Protein AF-A0A534MYU0-F1 (afdb_monomer_lite)

Structure (mmCIF, N/CA/C/O backbone):
data_AF-A0A534MYU0-F1
#
_entry.id   AF-A0A534MYU0-F1
#
loop_
_atom_site.group_PDB
_atom_site.id
_atom_site.type_symbol
_atom_site.label_atom_id
_atom_site.label_alt_id
_atom_site.label_comp_id
_atom_site.label_asym_id
_atom_site.label_entity_id
_atom_site.label_seq_id
_atom_site.pdbx_PDB_ins_code
_atom_site.Cartn_x
_atom_site.Cartn_y
_atom_site.Cartn_z
_atom_site.occupancy
_atom_site.B_iso_or_equiv
_atom_site.auth_seq_id
_atom_site.auth_comp_id
_atom_site.auth_asym_id
_atom_site.auth_atom_id
_atom_site.pdbx_PDB_model_num
ATOM 1 N N . MET A 1 1 ? -25.504 23.969 -13.897 1.00 30.47 1 MET A N 1
ATOM 2 C CA . MET A 1 1 ? -25.828 22.533 -13.745 1.00 30.47 1 MET A CA 1
ATOM 3 C C . MET A 1 1 ? -24.858 21.940 -12.740 1.00 30.47 1 MET A C 1
ATOM 5 O O . MET A 1 1 ? -23.687 21.774 -13.051 1.00 30.47 1 MET A O 1
ATOM 9 N N . SER A 1 2 ? -25.315 21.741 -11.505 1.00 32.91 2 SER A N 1
ATOM 10 C CA . SER A 1 2 ? -24.496 21.241 -10.401 1.00 32.91 2 SER A CA 1
ATOM 11 C C . SER A 1 2 ? -24.275 19.743 -10.579 1.00 32.91 2 SER A C 1
ATOM 13 O O . SER A 1 2 ? -25.170 18.947 -10.305 1.00 32.91 2 SER A O 1
ATOM 15 N N . ALA A 1 3 ? -23.098 19.354 -11.069 1.00 34.50 3 ALA A N 1
ATOM 16 C CA . ALA A 1 3 ? -22.662 17.967 -11.041 1.00 34.50 3 ALA A CA 1
ATOM 17 C C . ALA A 1 3 ? -22.403 17.590 -9.578 1.00 34.50 3 ALA A C 1
ATOM 19 O O . ALA A 1 3 ? -21.311 17.793 -9.048 1.00 34.50 3 ALA A O 1
ATOM 20 N N . GLY A 1 4 ? -23.441 17.096 -8.902 1.00 31.72 4 GLY A N 1
ATOM 21 C CA . GLY A 1 4 ? -23.288 16.391 -7.643 1.00 31.72 4 GLY A CA 1
ATOM 22 C C . GLY A 1 4 ? -22.338 15.230 -7.892 1.00 31.72 4 GLY A C 1
ATOM 23 O O . GLY A 1 4 ? -22.717 14.246 -8.522 1.00 31.72 4 GLY A O 1
ATOM 24 N N . GLN A 1 5 ? -21.085 15.382 -7.457 1.00 34.16 5 GLN A N 1
ATOM 25 C CA . GLN A 1 5 ? -20.130 14.291 -7.350 1.00 34.16 5 GLN A CA 1
ATOM 26 C C . GLN A 1 5 ? -20.827 13.199 -6.547 1.00 34.16 5 GLN A C 1
ATOM 28 O O . GLN A 1 5 ? -21.003 13.342 -5.336 1.00 34.16 5 GLN A O 1
ATOM 33 N N . GLY A 1 6 ? -21.297 12.159 -7.239 1.00 31.31 6 GLY A N 1
ATOM 34 C CA . GLY A 1 6 ? -21.902 10.996 -6.617 1.00 31.31 6 GLY A CA 1
ATOM 35 C C . GLY A 1 6 ? -20.917 10.496 -5.580 1.00 31.31 6 GLY A C 1
ATOM 36 O O . GLY A 1 6 ? -19.833 10.035 -5.937 1.00 31.31 6 GLY A O 1
ATOM 37 N N . ALA A 1 7 ? -21.246 10.705 -4.307 1.00 41.25 7 ALA A N 1
ATOM 38 C CA . ALA A 1 7 ? -20.388 10.346 -3.199 1.00 41.25 7 ALA A CA 1
ATOM 39 C C . ALA A 1 7 ? -20.129 8.846 -3.318 1.00 41.25 7 ALA A C 1
ATOM 41 O O . ALA A 1 7 ? -21.020 8.034 -3.062 1.00 41.25 7 ALA A O 1
ATOM 42 N N . ALA A 1 8 ? -18.934 8.487 -3.795 1.00 50.53 8 ALA A N 1
ATOM 43 C CA . ALA A 1 8 ? -18.514 7.104 -3.886 1.00 50.53 8 ALA A CA 1
ATOM 44 C C . ALA A 1 8 ? -18.743 6.495 -2.505 1.00 50.53 8 ALA A C 1
ATOM 46 O O . ALA A 1 8 ? -18.251 7.031 -1.506 1.00 50.53 8 ALA A O 1
ATOM 47 N N . ARG A 1 9 ? -19.556 5.434 -2.443 1.00 53.75 9 ARG A N 1
ATOM 48 C CA . ARG A 1 9 ? -19.830 4.734 -1.187 1.00 53.75 9 ARG A CA 1
ATOM 49 C C . ARG A 1 9 ? -18.489 4.484 -0.490 1.00 53.75 9 ARG A C 1
ATOM 51 O O . ARG A 1 9 ? -17.574 3.995 -1.158 1.00 53.75 9 ARG A O 1
ATOM 58 N N . PRO A 1 10 ? -18.342 4.835 0.799 1.00 61.56 10 PRO A N 1
ATOM 59 C CA . PRO A 1 10 ? -17.098 4.609 1.513 1.00 61.56 10 PRO A CA 1
ATOM 60 C C . PRO A 1 10 ? -16.801 3.111 1.481 1.00 61.56 10 PRO A C 1
ATOM 62 O O . PRO A 1 10 ? -17.509 2.288 2.054 1.00 61.56 10 PRO A O 1
ATOM 65 N N . GLY A 1 11 ? -15.790 2.764 0.696 1.00 80.19 11 GLY A N 1
ATOM 66 C CA . GLY A 1 11 ? -15.427 1.400 0.374 1.00 80.19 11 GLY A CA 1
ATOM 67 C C . GLY A 1 11 ? -13.925 1.240 0.489 1.00 80.19 11 GLY A C 1
ATOM 68 O O . GLY A 1 11 ? -13.152 2.187 0.329 1.00 80.19 11 GLY A O 1
ATOM 69 N N . TRP A 1 12 ? -13.499 0.022 0.791 1.00 84.94 12 TRP A N 1
ATOM 70 C CA . TRP A 1 12 ? -12.085 -0.296 0.854 1.00 84.94 12 TRP A CA 1
ATOM 71 C C . TRP A 1 12 ? -11.448 -0.172 -0.528 1.00 84.94 12 TRP A C 1
ATOM 73 O O . TRP A 1 12 ? -11.758 -0.938 -1.438 1.00 84.94 12 TRP A O 1
ATOM 83 N N . THR A 1 13 ? -10.500 0.750 -0.655 1.00 86.69 13 THR A N 1
ATOM 84 C CA . THR A 1 13 ? -9.701 0.933 -1.868 1.00 86.69 13 THR A CA 1
ATOM 85 C C . THR A 1 13 ? -8.328 0.305 -1.688 1.00 86.69 13 THR A C 1
ATOM 87 O O . THR A 1 13 ? -7.715 0.420 -0.623 1.00 86.69 13 THR A O 1
ATOM 90 N N . ARG A 1 14 ? -7.829 -0.371 -2.726 1.00 85.25 14 ARG A N 1
ATOM 91 C CA . ARG A 1 14 ? -6.433 -0.812 -2.756 1.00 85.25 14 ARG A CA 1
ATOM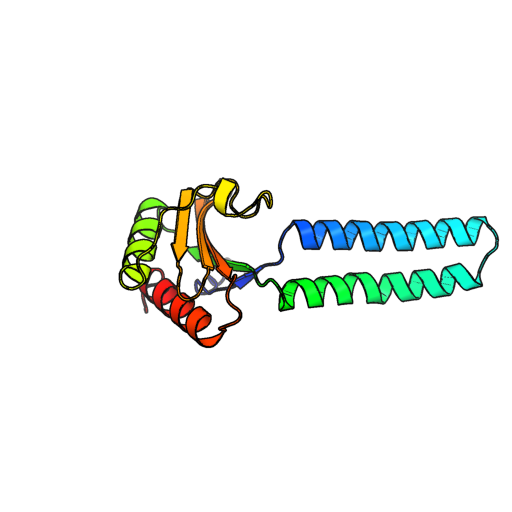 92 C C . ARG A 1 14 ? -5.564 0.377 -3.156 1.00 85.25 14 ARG A C 1
ATOM 94 O O . ARG A 1 14 ? -5.852 1.049 -4.142 1.00 85.25 14 ARG A O 1
ATOM 101 N N . ARG A 1 15 ? -4.504 0.632 -2.398 1.00 81.94 15 ARG A N 1
ATOM 102 C CA . ARG A 1 15 ? -3.533 1.699 -2.647 1.00 81.94 15 ARG A CA 1
ATOM 103 C C . ARG A 1 15 ? -2.163 1.099 -2.939 1.00 81.94 15 ARG A C 1
ATOM 105 O O . ARG A 1 15 ? -1.811 0.036 -2.425 1.00 81.94 15 ARG A O 1
ATOM 112 N N . ALA A 1 16 ? -1.397 1.790 -3.774 1.00 78.62 16 ALA A N 1
ATOM 113 C CA . ALA A 1 16 ? 0.025 1.529 -3.930 1.00 78.62 16 ALA A CA 1
ATOM 114 C C . ALA A 1 16 ? 0.791 2.265 -2.825 1.00 78.62 16 ALA A C 1
ATOM 116 O O . ALA A 1 16 ? 0.450 3.394 -2.467 1.00 78.62 16 ALA A O 1
ATOM 117 N N . ALA A 1 17 ? 1.831 1.633 -2.284 1.00 76.69 17 ALA A N 1
ATOM 118 C CA . ALA A 1 17 ? 2.762 2.324 -1.404 1.00 76.69 17 ALA A CA 1
ATOM 119 C C . ALA A 1 17 ? 3.494 3.419 -2.197 1.00 76.69 17 ALA A C 1
ATOM 121 O O . ALA A 1 17 ? 3.923 3.180 -3.326 1.00 76.69 17 ALA A O 1
ATOM 122 N N . GLY A 1 18 ? 3.688 4.599 -1.600 1.00 76.81 18 GLY A N 1
ATOM 123 C CA . GLY A 1 18 ? 4.418 5.694 -2.254 1.00 76.81 18 GLY A CA 1
ATOM 124 C C . GLY A 1 18 ? 5.832 5.287 -2.688 1.00 76.81 18 GLY A C 1
ATOM 125 O O . GLY A 1 18 ? 6.283 5.667 -3.762 1.00 76.81 18 GLY A O 1
ATOM 126 N N . SER A 1 19 ? 6.495 4.419 -1.919 1.00 78.56 19 SER A N 1
ATOM 127 C CA . SER A 1 19 ? 7.796 3.847 -2.284 1.00 78.56 19 SER A CA 1
ATOM 128 C C . SER A 1 19 ? 7.757 3.013 -3.569 1.00 78.56 19 SER A C 1
ATOM 130 O O . SER A 1 19 ? 8.704 3.060 -4.347 1.00 78.56 19 SER A O 1
ATOM 132 N N . SER A 1 20 ? 6.668 2.284 -3.831 1.00 82.31 20 SER A N 1
ATOM 133 C CA . SER A 1 20 ? 6.495 1.529 -5.079 1.00 82.31 20 SER A CA 1
ATOM 134 C C . SER A 1 20 ? 6.348 2.455 -6.284 1.00 82.31 20 SER A C 1
ATOM 136 O O . SER A 1 20 ? 6.894 2.164 -7.343 1.00 82.31 20 SER A O 1
ATOM 138 N N . VAL A 1 21 ? 5.651 3.581 -6.111 1.00 85.31 21 VAL A N 1
ATOM 139 C CA . VAL A 1 21 ? 5.494 4.603 -7.155 1.00 85.31 21 VAL A CA 1
ATOM 140 C C . VAL A 1 21 ? 6.824 5.309 -7.431 1.00 85.31 21 VAL A C 1
ATOM 142 O O . VAL A 1 21 ? 7.209 5.459 -8.585 1.00 85.31 21 VAL A O 1
ATOM 145 N N . LEU A 1 22 ? 7.567 5.684 -6.386 1.00 88.00 22 LEU A N 1
ATOM 146 C CA . LEU A 1 22 ? 8.902 6.272 -6.537 1.00 88.00 22 LEU A CA 1
ATOM 147 C C . LEU A 1 22 ? 9.851 5.327 -7.279 1.00 88.00 22 LEU A C 1
ATOM 149 O O . LEU A 1 22 ? 10.533 5.745 -8.208 1.00 88.00 22 LEU A O 1
ATOM 153 N N . LEU A 1 23 ? 9.856 4.044 -6.917 1.00 88.69 23 LEU A N 1
ATOM 154 C CA . LEU A 1 23 ? 10.684 3.048 -7.588 1.00 88.69 23 LEU A CA 1
ATOM 155 C C . LEU A 1 23 ? 10.286 2.860 -9.058 1.00 88.69 23 LEU A C 1
ATOM 157 O O . LEU A 1 23 ? 11.164 2.738 -9.904 1.00 88.69 23 LEU A O 1
ATOM 161 N N . PHE A 1 24 ? 8.988 2.894 -9.378 1.00 90.25 24 PHE A N 1
ATOM 162 C CA . PHE A 1 24 ? 8.516 2.893 -10.764 1.00 90.25 24 PHE A CA 1
ATOM 163 C C . PHE A 1 24 ? 9.114 4.059 -11.564 1.00 90.25 24 PHE A C 1
ATOM 165 O O . PHE A 1 24 ? 9.632 3.841 -12.659 1.00 90.25 24 PHE A O 1
ATOM 172 N N . PHE A 1 25 ? 9.101 5.276 -11.010 1.00 92.50 25 PHE A N 1
ATOM 173 C CA . PHE A 1 25 ? 9.689 6.441 -11.673 1.00 92.50 25 PHE A CA 1
ATOM 174 C C . PHE A 1 25 ? 11.203 6.325 -11.827 1.00 92.50 25 PHE A C 1
ATOM 176 O O . PHE A 1 25 ? 11.721 6.630 -12.896 1.00 92.50 25 PHE A O 1
ATOM 183 N N . VAL A 1 26 ? 11.907 5.844 -10.801 1.00 94.06 26 VAL A N 1
ATOM 184 C CA . VAL A 1 26 ? 13.362 5.643 -10.858 1.00 94.06 26 VAL A CA 1
ATOM 185 C C . VAL A 1 26 ? 13.734 4.614 -11.926 1.00 94.06 26 VAL A C 1
ATOM 187 O O . VAL A 1 26 ? 14.630 4.867 -12.724 1.00 94.06 26 VAL A O 1
ATOM 190 N N . LEU A 1 27 ? 13.026 3.483 -11.989 1.00 93.88 27 LEU A N 1
ATOM 191 C CA . LEU A 1 27 ? 13.265 2.449 -12.999 1.00 93.88 27 LEU A CA 1
ATOM 192 C C . LEU A 1 27 ? 12.957 2.952 -14.411 1.00 93.88 27 LEU A C 1
ATOM 194 O O . LEU A 1 27 ? 13.760 2.756 -15.319 1.00 93.88 27 LEU A O 1
ATOM 198 N N . SER A 1 28 ? 11.820 3.627 -14.587 1.00 91.75 28 SER A N 1
ATOM 199 C CA . SER A 1 28 ? 11.413 4.170 -15.888 1.00 91.75 28 SER A CA 1
ATOM 200 C C . SER A 1 28 ? 12.394 5.240 -16.368 1.00 91.75 28 SER A C 1
ATOM 202 O O . SER A 1 28 ? 12.871 5.180 -17.497 1.00 91.75 28 SER A O 1
ATOM 204 N N . GLY A 1 29 ? 12.747 6.184 -15.491 1.00 93.94 29 GLY A N 1
ATOM 205 C CA . GLY A 1 29 ? 13.706 7.244 -15.786 1.00 93.94 29 GLY A CA 1
ATOM 206 C C . GLY A 1 29 ? 15.108 6.706 -16.062 1.00 93.94 29 GLY A C 1
ATOM 207 O O . GLY A 1 29 ? 15.746 7.152 -17.008 1.00 93.94 29 GLY A O 1
ATOM 208 N N . GLY A 1 30 ? 15.568 5.712 -15.297 1.00 95.81 30 GLY A N 1
ATOM 209 C CA . GLY A 1 30 ? 16.871 5.078 -15.501 1.00 95.81 30 GLY A CA 1
ATOM 210 C C . GLY A 1 30 ? 16.973 4.326 -16.830 1.00 95.81 30 GLY A C 1
ATOM 211 O O . GLY A 1 30 ? 17.954 4.497 -17.547 1.00 95.81 30 GLY A O 1
ATOM 212 N N . LEU A 1 31 ? 15.952 3.541 -17.197 1.00 95.19 31 LEU A N 1
ATOM 213 C CA . LEU A 1 31 ? 15.924 2.817 -18.476 1.00 95.19 31 LEU A CA 1
ATOM 214 C C . LEU A 1 31 ? 15.813 3.769 -19.673 1.00 95.19 31 LEU A C 1
ATOM 216 O O . LEU A 1 31 ? 16.466 3.564 -20.699 1.00 95.19 31 LEU A O 1
ATOM 220 N N . TRP A 1 32 ? 15.030 4.838 -19.532 1.00 94.62 32 TRP A N 1
ATOM 221 C CA . TRP A 1 32 ? 14.927 5.868 -20.559 1.00 94.62 32 TRP A CA 1
ATOM 222 C C . TRP A 1 32 ? 16.246 6.630 -20.733 1.00 94.62 32 TRP A C 1
ATOM 224 O O . TRP A 1 32 ? 16.732 6.763 -21.853 1.00 94.62 32 TRP A O 1
ATOM 234 N N . LEU A 1 33 ? 16.880 7.046 -19.631 1.00 95.12 33 LEU A N 1
ATOM 235 C CA . LEU A 1 33 ? 18.199 7.680 -19.658 1.00 95.12 33 LEU A CA 1
ATOM 236 C C . LEU A 1 33 ? 19.254 6.757 -20.280 1.00 95.12 33 LEU A C 1
ATOM 238 O O . LEU A 1 33 ? 20.035 7.204 -21.115 1.00 95.12 33 LEU A O 1
ATOM 242 N N . GLY A 1 34 ? 19.239 5.469 -19.928 1.00 93.75 34 GLY A N 1
ATOM 243 C CA . GLY A 1 34 ? 20.098 4.463 -20.549 1.00 93.75 34 GLY A CA 1
ATOM 244 C C . GLY A 1 34 ? 19.900 4.392 -22.062 1.00 93.75 34 GLY A C 1
ATOM 245 O O . GLY A 1 34 ? 20.879 4.367 -22.796 1.00 93.75 34 GLY A O 1
ATOM 246 N N . SER A 1 35 ? 18.652 4.450 -22.536 1.00 92.00 35 SER A N 1
ATOM 247 C CA . SER A 1 35 ? 18.341 4.445 -23.973 1.00 92.00 35 SER A CA 1
ATOM 248 C C . SER A 1 35 ? 18.942 5.661 -24.689 1.00 92.00 35 SER A C 1
ATOM 250 O O . SER A 1 35 ? 19.527 5.522 -25.760 1.00 92.00 35 SER A O 1
ATOM 252 N N . VAL A 1 36 ? 18.846 6.852 -24.087 1.00 93.44 36 VAL A N 1
ATOM 253 C CA . VAL A 1 36 ? 19.441 8.085 -24.634 1.00 93.44 36 VAL A CA 1
ATOM 254 C C . VAL A 1 36 ? 20.969 7.999 -24.669 1.00 93.44 36 VAL A C 1
ATOM 256 O O . VAL A 1 36 ? 21.581 8.387 -25.662 1.00 93.44 36 VAL A O 1
ATOM 259 N N . LEU A 1 37 ? 21.592 7.464 -23.617 1.00 95.00 37 LEU A N 1
ATOM 260 C CA . LEU A 1 37 ? 23.045 7.287 -23.561 1.00 95.00 37 LEU A CA 1
ATOM 261 C C . LEU A 1 37 ? 23.534 6.260 -24.589 1.00 95.00 37 LEU A C 1
ATOM 263 O O . LEU A 1 37 ? 24.508 6.524 -25.286 1.00 95.00 37 LEU A O 1
ATOM 267 N N . SER A 1 38 ? 22.844 5.126 -24.742 1.00 92.50 38 SER A N 1
ATOM 268 C CA . SER A 1 38 ? 23.170 4.123 -25.764 1.00 92.50 38 SER A CA 1
ATOM 269 C C . SER A 1 38 ? 23.076 4.692 -27.177 1.00 92.50 38 SER A C 1
ATOM 271 O O . SER A 1 38 ? 23.922 4.391 -28.012 1.00 92.50 38 SER A O 1
ATOM 273 N N . TRP A 1 39 ? 22.099 5.565 -27.436 1.00 92.19 39 TRP A N 1
ATOM 274 C CA . TRP A 1 39 ? 22.011 6.280 -28.707 1.00 92.19 39 TRP A CA 1
ATOM 275 C C . TRP A 1 39 ? 23.219 7.198 -28.939 1.00 92.19 39 TRP A C 1
ATOM 277 O O . TRP A 1 39 ? 23.791 7.201 -30.023 1.00 92.19 39 TRP A O 1
ATOM 287 N N . GLN A 1 40 ? 23.646 7.953 -27.922 1.00 94.56 40 GLN A N 1
ATOM 288 C CA . GLN A 1 40 ? 24.824 8.829 -28.022 1.00 94.56 40 GLN A CA 1
ATOM 289 C C . GLN A 1 40 ? 26.141 8.066 -28.218 1.00 94.56 40 GLN A C 1
ATOM 291 O O . GLN A 1 40 ? 27.085 8.620 -28.774 1.00 94.56 40 GLN A O 1
ATOM 296 N N . LEU A 1 41 ? 26.203 6.815 -27.761 1.00 94.69 41 LEU A N 1
ATOM 297 C CA . LEU A 1 41 ? 27.351 5.920 -27.914 1.00 94.69 41 LEU A CA 1
ATOM 298 C C . LEU A 1 41 ? 27.290 5.074 -29.198 1.00 94.69 41 LEU A C 1
ATOM 300 O O . LEU A 1 41 ? 28.109 4.173 -29.355 1.00 94.69 41 LEU A O 1
ATOM 304 N N . ASP A 1 42 ? 26.335 5.358 -30.089 1.00 92.12 42 ASP A N 1
ATOM 305 C CA . ASP A 1 42 ? 26.127 4.665 -31.367 1.00 92.12 42 ASP A CA 1
ATOM 306 C C . ASP A 1 42 ? 25.890 3.149 -31.208 1.00 92.12 42 ASP A C 1
ATOM 308 O O . ASP A 1 42 ? 26.376 2.320 -31.974 1.00 92.12 42 ASP A O 1
ATOM 312 N N . GLN A 1 43 ? 25.133 2.782 -30.166 1.00 93.12 43 GLN A N 1
ATOM 313 C CA . GLN A 1 43 ? 24.773 1.406 -29.809 1.00 93.12 43 GLN A CA 1
ATOM 314 C C . GLN A 1 43 ? 23.264 1.145 -29.993 1.00 93.12 43 GLN A C 1
ATOM 316 O O . GLN A 1 43 ? 22.512 1.060 -29.009 1.00 93.12 43 GLN A O 1
ATOM 321 N N . PRO A 1 44 ? 22.774 1.035 -31.240 1.00 86.12 44 PRO A N 1
ATOM 322 C CA . PRO A 1 44 ? 21.344 0.961 -31.542 1.00 86.12 44 PRO A CA 1
ATOM 323 C C . PRO A 1 44 ? 20.665 -0.305 -30.999 1.00 86.12 44 PRO A C 1
ATOM 325 O O . PRO A 1 44 ? 19.498 -0.253 -30.603 1.00 86.12 44 PRO A O 1
ATOM 328 N N . GLU A 1 45 ? 21.374 -1.432 -30.917 1.00 90.69 45 GLU A N 1
ATOM 329 C CA . GLU A 1 45 ? 20.849 -2.680 -30.357 1.00 90.69 45 GLU A CA 1
ATOM 330 C C . GLU A 1 45 ? 20.443 -2.523 -28.886 1.00 90.69 45 GLU A C 1
ATOM 332 O O . GLU A 1 45 ? 19.396 -3.024 -28.465 1.00 90.69 45 GLU A O 1
ATOM 337 N N . PHE A 1 46 ? 21.209 -1.749 -28.115 1.00 88.44 46 PHE A N 1
ATOM 338 C CA . PHE A 1 46 ? 20.906 -1.480 -26.713 1.00 88.44 46 PHE A CA 1
ATOM 339 C C . PHE A 1 46 ? 19.728 -0.521 -26.554 1.00 88.44 46 PHE A C 1
ATOM 341 O O . PHE A 1 46 ? 18.938 -0.691 -25.627 1.00 88.44 46 PHE A O 1
ATOM 348 N N . VAL A 1 47 ? 19.541 0.428 -27.478 1.00 90.06 47 VAL A N 1
ATOM 349 C CA . VAL A 1 47 ? 18.381 1.335 -27.470 1.00 90.06 47 VAL A CA 1
ATOM 350 C C . VAL A 1 47 ? 17.078 0.542 -27.569 1.00 90.06 47 VAL A C 1
ATOM 352 O O . VAL A 1 47 ? 16.168 0.749 -26.766 1.00 90.06 47 VAL A O 1
ATOM 355 N N . VAL A 1 48 ? 16.995 -0.410 -28.505 1.00 90.94 48 VAL A N 1
ATOM 356 C CA . VAL A 1 48 ? 15.791 -1.240 -28.691 1.00 90.94 48 VAL A CA 1
ATOM 357 C C . VAL A 1 48 ? 15.505 -2.080 -27.445 1.00 90.94 48 VAL A C 1
ATOM 359 O O . VAL A 1 48 ? 14.367 -2.113 -26.969 1.00 90.94 48 VAL A O 1
ATOM 362 N N . VAL A 1 49 ? 16.532 -2.724 -26.880 1.00 92.94 49 VAL A N 1
ATOM 363 C CA . VAL A 1 49 ? 16.388 -3.550 -25.671 1.00 92.94 49 VAL A CA 1
ATOM 364 C C . VAL A 1 49 ? 15.952 -2.710 -24.469 1.00 92.94 49 VAL A C 1
ATOM 366 O O . VAL A 1 49 ? 15.030 -3.099 -23.751 1.00 92.94 49 VAL A O 1
ATOM 369 N N . LEU A 1 50 ? 16.568 -1.547 -24.247 1.00 92.62 50 LEU A N 1
ATOM 370 C CA . LEU A 1 50 ? 16.252 -0.681 -23.110 1.00 92.62 50 LEU A CA 1
ATOM 371 C C . LEU A 1 50 ? 14.858 -0.063 -23.220 1.00 92.62 50 LEU A C 1
ATOM 373 O O . LEU A 1 50 ? 14.153 -0.004 -22.213 1.00 92.62 50 LEU A O 1
ATOM 377 N N . LEU A 1 51 ? 14.417 0.315 -24.423 1.00 91.06 51 LEU A N 1
ATOM 378 C CA . LEU A 1 51 ? 13.047 0.775 -24.656 1.00 91.06 51 LEU A CA 1
ATOM 379 C C . LEU A 1 51 ? 12.023 -0.335 -24.400 1.00 91.06 51 LEU A C 1
ATOM 381 O O . LEU A 1 51 ? 11.008 -0.094 -23.742 1.00 91.06 51 LEU A O 1
ATOM 385 N N . ALA A 1 52 ? 12.301 -1.560 -24.856 1.00 92.25 52 ALA A N 1
ATOM 386 C CA . ALA A 1 52 ? 11.447 -2.707 -24.563 1.00 92.25 52 ALA A CA 1
ATOM 387 C C . ALA A 1 52 ? 11.366 -2.961 -23.047 1.00 92.25 52 ALA A C 1
ATOM 389 O O . ALA A 1 52 ? 10.275 -3.097 -22.492 1.00 92.25 52 ALA A O 1
ATOM 390 N N . LEU A 1 53 ? 12.500 -2.945 -22.340 1.00 93.44 53 LEU A N 1
ATOM 391 C CA . LEU A 1 53 ? 12.520 -3.079 -20.882 1.00 93.44 53 LEU A CA 1
ATOM 392 C C . LEU A 1 53 ? 11.771 -1.935 -20.189 1.00 93.44 53 LEU A C 1
ATOM 394 O O . LEU A 1 53 ? 11.012 -2.199 -19.259 1.00 93.44 53 LEU A O 1
ATOM 398 N N . ALA A 1 54 ? 11.923 -0.691 -20.648 1.00 91.25 54 ALA A N 1
ATOM 399 C CA . ALA A 1 54 ? 11.236 0.473 -20.087 1.00 91.25 54 ALA A CA 1
ATOM 400 C C . ALA A 1 54 ? 9.709 0.355 -20.191 1.00 91.25 54 ALA A C 1
ATOM 402 O O . ALA A 1 54 ? 9.000 0.783 -19.281 1.00 91.25 54 ALA A O 1
ATOM 403 N N . ALA A 1 55 ? 9.203 -0.266 -21.260 1.00 89.38 55 ALA A N 1
ATOM 404 C CA . ALA A 1 55 ? 7.773 -0.475 -21.454 1.00 89.38 55 ALA A CA 1
ATOM 405 C C . ALA A 1 55 ? 7.185 -1.518 -20.487 1.00 89.38 55 ALA A C 1
ATOM 407 O O . ALA A 1 55 ? 6.073 -1.335 -19.995 1.00 89.38 55 ALA A O 1
ATOM 408 N N . PHE A 1 56 ? 7.910 -2.603 -20.191 1.00 91.75 56 PHE A N 1
ATOM 409 C CA . PHE A 1 56 ? 7.344 -3.745 -19.457 1.00 91.75 56 PHE A CA 1
ATOM 410 C C . PHE A 1 56 ? 7.834 -3.875 -18.014 1.00 91.75 56 PHE A C 1
ATOM 412 O O . PHE A 1 56 ? 7.040 -4.175 -17.119 1.00 91.75 56 PHE A O 1
ATOM 419 N N . PHE A 1 57 ? 9.125 -3.663 -17.760 1.00 91.75 57 PHE A N 1
ATOM 420 C CA . PHE A 1 57 ? 9.741 -3.978 -16.473 1.00 91.75 57 PHE A CA 1
ATOM 421 C C . PHE A 1 57 ? 9.191 -3.128 -15.313 1.00 91.75 57 PHE A C 1
ATOM 423 O O . PHE A 1 57 ? 8.782 -3.715 -14.305 1.00 91.75 57 PHE A O 1
ATOM 430 N N . PRO A 1 58 ? 9.071 -1.787 -15.427 1.00 90.94 58 PRO A N 1
ATOM 431 C CA . PRO A 1 58 ? 8.501 -0.971 -14.355 1.00 90.94 58 PRO A CA 1
ATOM 432 C C . PRO A 1 58 ? 7.044 -1.343 -14.038 1.00 90.94 58 PRO A C 1
ATOM 434 O O . PRO A 1 58 ? 6.660 -1.406 -12.868 1.00 90.94 58 PRO A O 1
ATOM 437 N N . LEU A 1 59 ? 6.240 -1.644 -15.066 1.00 88.88 59 LEU A N 1
ATOM 438 C CA . LEU A 1 59 ? 4.840 -2.049 -14.907 1.00 88.88 59 LEU A CA 1
ATOM 439 C C . LEU A 1 59 ? 4.716 -3.418 -14.235 1.00 88.88 59 LEU A C 1
ATOM 441 O O . LEU A 1 59 ? 3.948 -3.568 -13.283 1.00 88.88 59 LEU A O 1
ATOM 445 N N . GLY A 1 60 ? 5.491 -4.403 -14.695 1.00 89.06 60 GLY A N 1
ATOM 446 C CA . GLY A 1 60 ? 5.526 -5.738 -14.103 1.00 89.06 60 GLY A CA 1
ATOM 447 C C . GLY A 1 60 ? 5.942 -5.683 -12.635 1.00 89.06 60 GLY A C 1
ATOM 448 O O . GLY A 1 60 ? 5.276 -6.261 -11.774 1.00 89.06 60 GLY A O 1
ATOM 449 N N . TRP A 1 61 ? 6.980 -4.904 -12.327 1.00 88.94 61 TRP A N 1
ATOM 450 C CA . TRP A 1 61 ? 7.434 -4.697 -10.957 1.00 88.94 61 TRP A CA 1
ATOM 451 C C . TRP A 1 61 ? 6.358 -4.052 -10.072 1.00 88.94 61 TRP A C 1
ATOM 453 O O . TRP A 1 61 ? 6.082 -4.535 -8.969 1.00 88.94 61 TRP A O 1
ATOM 463 N N . LEU A 1 62 ? 5.696 -2.997 -10.559 1.00 87.06 62 LEU A N 1
ATOM 464 C CA . LEU A 1 62 ? 4.615 -2.328 -9.834 1.00 87.06 62 LEU A CA 1
ATOM 465 C C . LEU A 1 62 ? 3.435 -3.280 -9.577 1.00 87.06 62 LEU A C 1
ATOM 467 O O . LEU A 1 62 ? 2.937 -3.354 -8.450 1.00 87.06 62 LEU A O 1
ATOM 471 N N . ALA A 1 63 ? 3.027 -4.053 -10.586 1.00 86.56 63 ALA A N 1
ATOM 472 C CA . ALA A 1 63 ? 1.949 -5.032 -10.478 1.00 86.56 63 ALA A CA 1
ATOM 473 C C . ALA A 1 63 ? 2.266 -6.127 -9.444 1.00 86.56 63 ALA A C 1
ATOM 475 O O . ALA A 1 63 ? 1.425 -6.449 -8.597 1.00 86.56 63 ALA A O 1
ATOM 476 N N . VAL A 1 64 ? 3.493 -6.661 -9.454 1.00 87.12 64 VAL A N 1
ATOM 477 C CA . VAL A 1 64 ? 3.964 -7.635 -8.456 1.00 87.12 64 VAL A CA 1
ATOM 478 C C . VAL A 1 64 ? 3.977 -7.018 -7.057 1.00 87.12 64 VAL A C 1
ATOM 480 O O . VAL A 1 64 ? 3.494 -7.642 -6.106 1.00 87.12 64 VAL A O 1
ATOM 483 N N . GLY A 1 65 ? 4.444 -5.777 -6.912 1.00 81.56 65 GLY A N 1
ATOM 484 C CA . GLY A 1 65 ? 4.424 -5.054 -5.640 1.00 81.56 65 GLY A CA 1
ATOM 485 C C . GLY A 1 65 ? 3.007 -4.887 -5.084 1.00 81.56 65 GLY A C 1
ATOM 486 O O . GLY A 1 65 ? 2.740 -5.245 -3.936 1.00 81.56 65 GLY A O 1
ATOM 487 N N . MET A 1 66 ? 2.062 -4.444 -5.917 1.00 81.88 66 MET A N 1
ATOM 488 C CA . MET A 1 66 ? 0.650 -4.285 -5.538 1.00 81.88 66 MET A CA 1
ATOM 489 C C . MET A 1 66 ? -0.054 -5.611 -5.220 1.00 81.88 66 MET A C 1
ATOM 491 O O . MET A 1 66 ? -1.051 -5.629 -4.488 1.00 81.88 66 MET A O 1
ATOM 495 N N . ARG A 1 67 ? 0.427 -6.726 -5.781 1.00 80.50 67 ARG A N 1
ATOM 496 C CA . ARG A 1 67 ? -0.111 -8.069 -5.527 1.00 80.50 67 ARG A CA 1
ATOM 497 C C . ARG A 1 67 ? 0.448 -8.689 -4.248 1.00 80.50 67 ARG A C 1
ATOM 499 O O . ARG A 1 67 ? -0.303 -9.352 -3.536 1.00 80.50 67 ARG A O 1
ATOM 506 N N . THR A 1 68 ? 1.733 -8.485 -3.969 1.00 77.94 68 THR A N 1
ATOM 507 C CA . THR A 1 68 ? 2.444 -9.101 -2.834 1.00 77.94 68 THR A CA 1
ATOM 508 C C . THR A 1 68 ? 2.325 -8.295 -1.544 1.00 77.94 68 THR A C 1
ATOM 510 O O . THR A 1 68 ? 2.330 -8.877 -0.464 1.00 77.94 68 THR A O 1
ATOM 513 N N . ARG A 1 69 ? 2.187 -6.966 -1.634 1.00 74.62 69 ARG A N 1
ATOM 514 C CA . ARG A 1 69 ? 2.093 -6.059 -0.479 1.00 74.62 69 ARG A CA 1
ATOM 515 C C . ARG A 1 69 ? 0.897 -5.112 -0.624 1.00 74.62 69 ARG A C 1
ATOM 517 O O . ARG A 1 69 ? 1.087 -3.909 -0.810 1.00 74.62 69 ARG A O 1
ATOM 524 N N . PRO A 1 70 ? -0.344 -5.629 -0.588 1.00 78.44 70 PRO A N 1
ATOM 525 C CA . PRO A 1 70 ? -1.521 -4.791 -0.769 1.00 78.44 70 PRO A CA 1
ATOM 526 C C . PRO A 1 70 ? -1.686 -3.841 0.421 1.00 78.44 70 PRO A C 1
ATOM 528 O O . PRO A 1 70 ? -1.733 -4.284 1.563 1.00 78.44 70 PRO A O 1
ATOM 531 N N . VAL A 1 71 ? -1.816 -2.544 0.155 1.00 85.50 71 VAL A N 1
ATOM 532 C CA . VAL A 1 71 ? -2.225 -1.557 1.162 1.00 85.50 71 VAL A CA 1
ATOM 533 C C . VAL A 1 71 ? -3.702 -1.271 0.952 1.00 85.50 71 VAL A C 1
ATOM 535 O O . VAL A 1 71 ? -4.132 -1.001 -0.170 1.00 85.50 71 VAL A O 1
ATOM 538 N N . TRP A 1 72 ? -4.490 -1.340 2.016 1.00 87.38 72 TRP A N 1
ATOM 539 C CA . TRP A 1 72 ? -5.916 -1.050 1.972 1.00 87.38 72 TRP A CA 1
ATOM 540 C C . TRP A 1 72 ? -6.201 0.261 2.689 1.00 87.38 72 TRP A C 1
ATOM 542 O O . TRP A 1 72 ? -5.659 0.516 3.760 1.00 87.38 72 TRP A O 1
ATOM 552 N N . ALA A 1 73 ? -7.050 1.091 2.097 1.00 89.25 73 ALA A N 1
ATOM 553 C CA . ALA A 1 73 ? -7.467 2.356 2.677 1.00 89.25 73 ALA A CA 1
ATOM 554 C C . ALA A 1 73 ? -8.988 2.488 2.615 1.00 89.25 73 ALA A C 1
ATOM 556 O O . ALA A 1 73 ? -9.588 2.306 1.550 1.00 89.25 73 ALA A O 1
ATOM 557 N N . LEU A 1 74 ? -9.593 2.833 3.745 1.00 89.12 74 LEU A N 1
ATOM 558 C CA . LEU A 1 74 ? -11.000 3.198 3.859 1.00 89.12 74 LEU A CA 1
ATOM 559 C C . LEU A 1 74 ? -11.083 4.665 4.280 1.00 89.12 74 LEU A C 1
ATOM 561 O O . LEU A 1 74 ? -10.584 5.028 5.342 1.00 89.12 74 LEU A O 1
ATOM 565 N N . GLN A 1 75 ? -11.689 5.506 3.446 1.00 87.62 75 GLN A N 1
ATOM 566 C CA . GLN A 1 75 ? -11.900 6.921 3.752 1.00 87.62 75 GLN A CA 1
ATOM 567 C C . GLN A 1 75 ? -13.296 7.139 4.327 1.00 87.62 75 GLN A C 1
ATOM 569 O O . GLN A 1 75 ? -14.287 6.696 3.750 1.00 87.62 75 GLN A O 1
ATOM 574 N N . VAL A 1 76 ? -13.362 7.854 5.448 1.00 85.94 76 VAL A N 1
ATOM 575 C CA . VAL A 1 76 ? -14.597 8.211 6.146 1.00 85.94 76 VAL A CA 1
ATOM 576 C C . VAL A 1 76 ? -14.576 9.678 6.576 1.00 85.94 76 VAL A C 1
ATOM 578 O O . VAL A 1 76 ? -13.547 10.227 6.974 1.00 85.94 76 VAL A O 1
ATOM 581 N N . ARG A 1 77 ? -15.737 10.335 6.515 1.00 82.69 77 ARG A N 1
ATOM 582 C CA . ARG A 1 77 ? -15.925 11.732 6.946 1.00 82.69 77 ARG A CA 1
ATOM 583 C C . ARG A 1 77 ? -16.350 11.804 8.417 1.00 82.69 77 ARG A C 1
ATOM 585 O O . ARG A 1 77 ? -17.387 12.363 8.742 1.00 82.69 77 ARG A O 1
ATOM 592 N N . GLN A 1 78 ? -15.572 11.188 9.300 1.00 83.38 78 GLN A N 1
ATOM 593 C CA . GLN A 1 78 ? -15.821 11.171 10.747 1.00 83.38 78 GLN A CA 1
ATOM 594 C C . GLN A 1 78 ? -14.579 11.627 11.515 1.00 83.38 78 GLN A C 1
ATOM 596 O O . GLN A 1 78 ? -13.468 11.595 10.982 1.00 83.38 78 GLN A O 1
ATOM 601 N N . GLU A 1 79 ? -14.759 12.061 12.762 1.00 84.94 79 GLU A N 1
ATOM 602 C CA . GLU A 1 79 ? -13.652 12.432 13.647 1.00 84.94 79 GLU A CA 1
ATOM 603 C C . GLU A 1 79 ? -12.703 11.249 13.892 1.00 84.94 79 GLU A C 1
ATOM 605 O O . GLU A 1 79 ? -13.162 10.115 14.058 1.00 84.94 79 GLU A O 1
ATOM 610 N N . PRO A 1 80 ? -11.381 11.488 13.941 1.00 84.75 80 PRO A N 1
ATOM 611 C CA . PRO A 1 80 ? -10.391 10.422 14.073 1.00 84.75 80 PRO A CA 1
ATOM 612 C C . PRO A 1 80 ? -10.533 9.621 15.373 1.00 84.75 80 PRO A C 1
ATOM 614 O O . PRO A 1 80 ? -10.278 8.422 15.362 1.00 84.75 80 PRO A O 1
ATOM 617 N N . THR A 1 81 ? -10.994 10.244 16.461 1.00 86.75 81 THR A N 1
ATOM 618 C CA . THR A 1 81 ? -11.278 9.583 17.747 1.00 86.75 81 THR A CA 1
ATOM 619 C C . THR A 1 81 ? -12.424 8.583 17.625 1.00 86.75 81 THR A C 1
ATOM 621 O O . THR A 1 81 ? -12.239 7.410 17.925 1.00 86.75 81 THR A O 1
ATOM 624 N N . ARG A 1 82 ? -13.567 9.001 17.065 1.00 87.06 82 ARG A N 1
ATOM 625 C CA . ARG A 1 82 ? -14.721 8.113 16.828 1.00 87.06 82 ARG A CA 1
ATOM 626 C C . ARG A 1 82 ? -14.369 6.946 15.910 1.00 87.06 82 ARG A C 1
ATOM 628 O O . ARG A 1 82 ? -14.779 5.818 16.161 1.00 87.06 82 ARG A O 1
ATOM 635 N N . VAL A 1 83 ? -13.583 7.210 14.864 1.00 87.00 83 VAL A N 1
ATOM 636 C CA . VAL A 1 83 ? -13.085 6.163 13.961 1.00 87.00 83 VAL A CA 1
ATOM 637 C C . VAL A 1 83 ? -12.153 5.210 14.707 1.00 87.00 83 VAL A C 1
ATOM 639 O O . VAL A 1 83 ? -12.250 4.002 14.516 1.00 87.00 83 VAL A O 1
ATOM 642 N N . ALA A 1 84 ? -11.285 5.720 15.582 1.00 88.25 84 ALA A N 1
ATOM 643 C CA . ALA A 1 84 ? -10.403 4.895 16.399 1.00 88.25 84 ALA A CA 1
ATOM 644 C C . ALA A 1 84 ? -11.150 4.000 17.373 1.00 88.25 84 ALA A C 1
ATOM 646 O O . ALA A 1 84 ? -10.805 2.825 17.479 1.00 88.25 84 ALA A O 1
ATOM 647 N N . ASP A 1 85 ? -12.184 4.517 18.023 1.00 89.44 85 ASP A N 1
ATOM 648 C CA . ASP A 1 85 ? -12.994 3.737 18.951 1.00 89.44 85 ASP A CA 1
ATOM 649 C C . ASP A 1 85 ? -13.827 2.686 18.212 1.00 89.44 85 ASP A C 1
ATOM 651 O O . ASP A 1 85 ? -13.840 1.524 18.613 1.00 89.44 85 ASP A O 1
ATOM 655 N N . ALA A 1 86 ? -14.421 3.035 17.067 1.00 88.88 86 ALA A N 1
ATOM 656 C CA . ALA A 1 86 ? -15.149 2.081 16.231 1.00 88.88 86 ALA A CA 1
ATOM 657 C C . ALA A 1 86 ? -14.238 0.978 15.663 1.00 88.88 86 ALA A C 1
ATOM 659 O O . ALA A 1 86 ? -14.623 -0.191 15.640 1.00 88.88 86 ALA A O 1
ATOM 660 N N . VAL A 1 87 ? -13.018 1.326 15.234 1.00 89.31 87 VAL A N 1
ATOM 661 C CA . VAL A 1 87 ? -12.007 0.347 14.805 1.00 89.31 87 VAL A CA 1
ATOM 662 C C . VAL A 1 87 ? -11.581 -0.528 15.978 1.00 89.31 87 VAL A C 1
ATOM 664 O O . VAL A 1 87 ? -11.527 -1.741 15.810 1.00 89.31 87 VAL A O 1
ATOM 667 N N . ARG A 1 88 ? -11.310 0.055 17.154 1.00 88.62 88 ARG A N 1
ATOM 668 C CA . ARG A 1 88 ? -10.923 -0.681 18.366 1.00 88.62 88 ARG A CA 1
ATOM 669 C C . ARG A 1 88 ? -12.007 -1.674 18.778 1.00 88.62 88 ARG A C 1
ATOM 671 O O . ARG A 1 88 ? -11.675 -2.816 19.071 1.00 88.62 88 ARG A O 1
ATOM 678 N N . GLU A 1 89 ? -13.274 -1.273 18.735 1.00 89.44 89 GLU A N 1
ATOM 679 C CA . GLU A 1 89 ? -14.395 -2.164 19.039 1.00 89.44 89 GLU A CA 1
ATOM 680 C C . GLU A 1 89 ? -14.527 -3.275 17.988 1.00 89.44 89 GLU A C 1
ATOM 682 O O . GLU A 1 89 ? -14.719 -4.437 18.332 1.00 89.44 89 GLU A O 1
ATOM 687 N N . ALA A 1 90 ? -14.338 -2.958 16.701 1.00 87.62 90 ALA A N 1
ATOM 688 C CA . ALA A 1 90 ? -14.385 -3.941 15.615 1.00 87.62 90 ALA A CA 1
ATOM 689 C C . ALA A 1 90 ? -13.306 -5.033 15.724 1.00 87.62 90 ALA A C 1
ATOM 691 O O . ALA A 1 90 ? -13.479 -6.128 15.186 1.00 87.62 90 ALA A O 1
ATOM 692 N N . ILE A 1 91 ? -12.182 -4.728 16.375 1.00 89.12 91 ILE A N 1
ATOM 693 C CA . ILE A 1 91 ? -11.044 -5.642 16.530 1.00 89.12 91 ILE A CA 1
ATOM 694 C C . ILE A 1 91 ? -10.864 -6.131 17.969 1.00 89.12 91 ILE A C 1
ATOM 696 O O . ILE A 1 91 ? -9.892 -6.834 18.232 1.00 89.12 91 ILE A O 1
ATOM 700 N N . ARG A 1 92 ? -11.780 -5.791 18.884 1.00 87.81 92 ARG A N 1
ATOM 701 C CA . ARG A 1 92 ? -11.687 -6.071 20.323 1.00 87.81 92 ARG A CA 1
ATOM 702 C C . ARG A 1 92 ? -11.446 -7.548 20.621 1.00 87.81 92 ARG A C 1
ATOM 704 O O . ARG A 1 92 ? -10.509 -7.872 21.343 1.00 87.81 92 ARG A O 1
ATOM 711 N N . ASP A 1 93 ? -12.208 -8.427 19.976 1.00 86.25 93 ASP A N 1
ATOM 712 C CA . ASP A 1 93 ? -12.114 -9.887 20.141 1.00 86.25 93 ASP A CA 1
ATOM 713 C C . ASP A 1 93 ? -10.775 -10.471 19.656 1.00 86.25 93 ASP A C 1
ATOM 715 O O . ASP A 1 93 ? -10.456 -11.626 19.923 1.00 86.25 93 ASP A O 1
ATOM 719 N N . ARG A 1 94 ? -9.974 -9.677 18.933 1.00 83.12 94 ARG A N 1
ATOM 720 C CA . ARG A 1 94 ? -8.671 -10.072 18.379 1.00 83.12 94 ARG A CA 1
ATOM 721 C C . ARG A 1 94 ? -7.484 -9.519 19.174 1.00 83.12 94 ARG A C 1
ATOM 723 O O . ARG A 1 94 ? -6.361 -9.570 18.674 1.00 83.12 94 ARG A O 1
ATOM 730 N N . ASN A 1 95 ? -7.726 -8.985 20.376 1.00 82.31 95 ASN A N 1
ATOM 731 C CA . ASN A 1 95 ? -6.714 -8.444 21.292 1.00 82.31 95 ASN A CA 1
ATOM 732 C C . ASN A 1 95 ? -5.752 -7.445 20.616 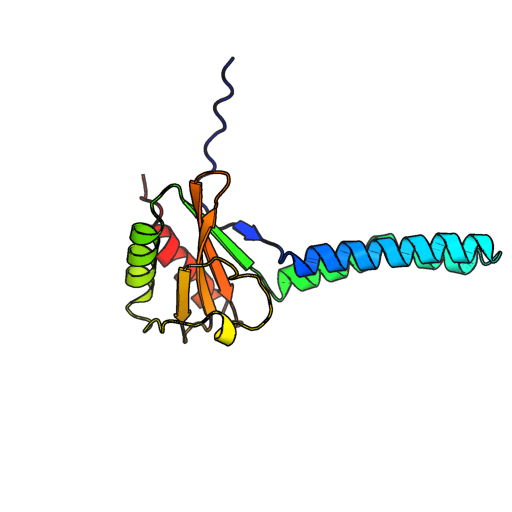1.00 82.31 95 ASN A C 1
ATOM 734 O O . ASN A 1 95 ? -4.564 -7.736 20.441 1.00 82.31 95 ASN A O 1
ATOM 738 N N . PRO A 1 96 ? -6.243 -6.260 20.208 1.00 85.12 96 PRO A N 1
ATOM 739 C CA . PRO A 1 96 ? -5.413 -5.273 19.539 1.00 85.12 96 PRO A CA 1
ATOM 740 C C . PRO A 1 96 ? -4.360 -4.722 20.500 1.00 85.12 96 PRO A C 1
ATOM 742 O O . PRO A 1 96 ? -4.685 -4.156 21.543 1.00 85.12 96 PRO A O 1
ATOM 745 N N . MET A 1 97 ? -3.092 -4.830 20.121 1.00 86.44 97 MET A N 1
ATOM 746 C CA . MET A 1 97 ? -2.000 -4.208 20.863 1.00 86.44 97 MET A CA 1
ATOM 747 C C . MET A 1 97 ? -1.691 -2.833 20.261 1.00 86.44 97 MET A C 1
ATOM 749 O O . MET A 1 97 ? -1.648 -2.708 19.031 1.00 86.44 97 MET A O 1
ATOM 753 N N . PRO A 1 98 ? -1.472 -1.788 21.078 1.00 84.81 98 PRO A N 1
ATOM 754 C CA . PRO A 1 98 ? -0.948 -0.530 20.565 1.00 84.81 98 PRO A CA 1
ATOM 755 C C . PRO A 1 98 ? 0.431 -0.786 19.947 1.00 84.81 98 PRO A C 1
ATOM 757 O O . PRO A 1 98 ? 1.265 -1.470 20.537 1.00 84.81 98 PRO A O 1
ATOM 760 N N . ALA A 1 99 ? 0.655 -0.263 18.746 1.00 83.19 99 ALA A N 1
ATOM 761 C CA . ALA A 1 99 ? 1.942 -0.352 18.069 1.00 83.19 99 ALA A CA 1
ATOM 762 C C . ALA A 1 99 ? 2.571 1.033 17.980 1.00 83.19 99 ALA A C 1
ATOM 764 O O . ALA A 1 99 ? 1.899 2.017 17.664 1.00 83.19 99 ALA A O 1
ATOM 765 N N . SER A 1 100 ? 3.872 1.112 18.227 1.00 75.12 100 SER A N 1
ATOM 766 C CA . SER A 1 100 ? 4.625 2.328 17.970 1.00 75.12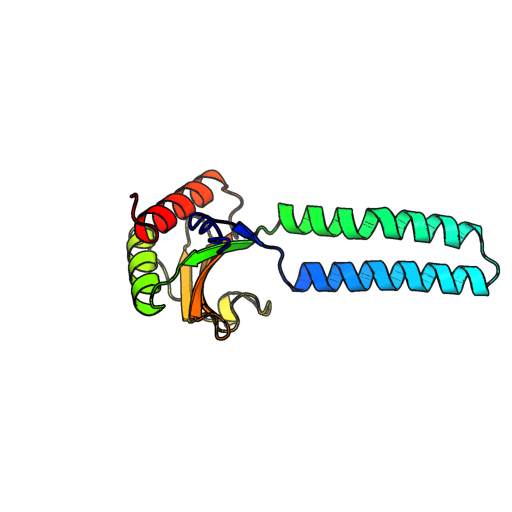 100 SER A CA 1
ATOM 767 C C . SER A 1 100 ? 4.956 2.438 16.475 1.00 75.12 100 SER A C 1
ATOM 769 O O . SER A 1 100 ? 5.053 1.424 15.777 1.00 75.12 100 SER A O 1
ATOM 771 N N . PRO A 1 101 ? 5.210 3.650 15.950 1.00 66.75 101 PRO A N 1
ATOM 772 C CA . PRO A 1 101 ? 5.716 3.820 14.588 1.00 66.75 101 PRO A CA 1
ATOM 773 C C . PRO A 1 101 ? 7.011 3.038 14.308 1.00 66.75 101 PRO A C 1
ATOM 775 O O . PRO A 1 101 ? 7.277 2.698 13.156 1.00 66.75 101 PRO A O 1
ATOM 778 N N . ALA A 1 102 ? 7.805 2.735 15.344 1.00 67.69 102 ALA A N 1
ATOM 779 C CA . ALA A 1 102 ? 9.017 1.930 15.226 1.00 67.69 102 ALA A CA 1
ATOM 780 C C . ALA A 1 102 ? 8.706 0.450 14.930 1.00 67.69 102 ALA A C 1
ATOM 782 O O . ALA A 1 102 ? 9.383 -0.155 14.096 1.00 67.69 102 ALA A O 1
ATOM 783 N N . ASP A 1 103 ? 7.639 -0.099 15.522 1.00 70.00 103 ASP A N 1
ATOM 784 C CA . ASP A 1 103 ? 7.232 -1.507 15.363 1.00 70.00 103 ASP A CA 1
ATOM 785 C C . ASP A 1 103 ? 6.741 -1.831 13.950 1.00 70.00 103 ASP A C 1
ATOM 787 O O . ASP A 1 103 ? 6.791 -2.976 13.497 1.00 70.00 103 ASP A O 1
ATOM 791 N N . VAL A 1 104 ? 6.263 -0.819 13.226 1.00 67.81 104 VAL A N 1
ATOM 792 C CA . VAL A 1 104 ? 5.729 -0.996 11.872 1.00 67.81 104 VAL A CA 1
ATOM 793 C C . VAL A 1 104 ? 6.830 -0.981 10.795 1.00 67.81 104 VAL A C 1
ATOM 795 O O . VAL A 1 104 ? 6.592 -1.350 9.637 1.00 67.81 104 VAL A O 1
ATOM 798 N N . GLY A 1 105 ? 8.062 -0.640 11.191 1.00 60.50 105 GLY A N 1
ATOM 799 C CA . GLY A 1 105 ? 9.244 -0.530 10.340 1.00 60.50 105 GLY A CA 1
ATOM 800 C C . GLY A 1 105 ? 9.437 0.873 9.752 1.00 60.50 105 GLY A C 1
ATOM 801 O O . GLY A 1 105 ? 8.490 1.649 9.629 1.00 60.50 105 GLY A O 1
ATOM 802 N N . ARG A 1 106 ? 10.677 1.194 9.335 1.00 52.34 106 ARG A N 1
ATOM 803 C CA . ARG A 1 106 ? 11.120 2.488 8.748 1.00 52.34 106 ARG A CA 1
ATOM 804 C C . ARG A 1 106 ? 10.506 2.805 7.363 1.00 52.34 106 ARG A C 1
ATOM 806 O O . ARG A 1 106 ? 11.188 3.295 6.472 1.00 52.34 106 ARG A O 1
ATOM 813 N N . GLY A 1 107 ? 9.235 2.478 7.142 1.00 55.31 107 GLY A N 1
ATOM 814 C CA . GLY A 1 107 ? 8.565 2.528 5.841 1.00 55.31 107 GLY A CA 1
ATOM 815 C C . GLY A 1 107 ? 7.675 3.746 5.604 1.00 55.31 107 GLY A C 1
ATOM 816 O O . GLY A 1 107 ? 7.090 3.843 4.532 1.00 55.31 107 GLY A O 1
ATOM 817 N N . GLY A 1 108 ? 7.513 4.649 6.576 1.00 66.75 108 GLY A N 1
ATOM 818 C CA . GLY A 1 108 ? 6.788 5.919 6.405 1.00 66.75 108 GLY A CA 1
ATOM 819 C C . GLY A 1 108 ? 5.282 5.820 6.103 1.00 66.75 108 GLY A C 1
ATOM 820 O O . GLY A 1 108 ? 4.604 6.838 6.155 1.00 66.75 108 GLY A O 1
ATOM 821 N N . LEU A 1 109 ? 4.731 4.628 5.840 1.00 74.81 109 LEU A N 1
ATOM 822 C CA . LEU A 1 109 ? 3.321 4.439 5.465 1.00 74.81 109 LEU A CA 1
ATOM 823 C C . LEU A 1 109 ? 2.341 4.802 6.586 1.00 74.81 109 LEU A C 1
ATOM 825 O O . LEU A 1 109 ? 1.243 5.261 6.302 1.00 74.81 109 LEU A O 1
ATOM 829 N N . PHE A 1 110 ? 2.752 4.636 7.845 1.00 79.12 110 PHE A N 1
ATOM 830 C CA . PHE A 1 110 ? 1.986 5.069 9.017 1.00 79.12 110 PHE A CA 1
ATOM 831 C C . PHE A 1 110 ? 2.463 6.415 9.577 1.00 79.12 110 PHE A C 1
ATOM 833 O O . PHE A 1 110 ? 2.132 6.775 10.706 1.00 79.12 110 PHE A O 1
ATOM 840 N N . ARG A 1 111 ? 3.259 7.182 8.820 1.00 77.56 111 ARG A N 1
ATOM 841 C CA . ARG A 1 111 ? 3.690 8.514 9.257 1.00 77.56 111 ARG A CA 1
ATOM 842 C C . ARG A 1 111 ? 2.459 9.408 9.409 1.00 77.56 111 ARG A C 1
ATOM 844 O O . ARG A 1 111 ? 1.674 9.548 8.479 1.00 77.56 111 ARG A O 1
ATOM 851 N N . GLY A 1 112 ? 2.293 9.992 10.594 1.00 79.38 112 GLY A N 1
ATOM 852 C CA . GLY A 1 112 ? 1.115 10.798 10.929 1.00 79.38 112 GLY A CA 1
ATOM 853 C C . GLY A 1 112 ? -0.133 9.985 11.290 1.00 79.38 112 GLY A C 1
ATOM 854 O O . GLY A 1 112 ? -1.166 10.586 11.567 1.00 79.38 112 GLY A O 1
ATOM 855 N N . CYS A 1 113 ? -0.063 8.647 11.310 1.00 84.88 113 CYS A N 1
ATOM 856 C CA . CYS A 1 113 ? -1.142 7.833 11.860 1.00 84.88 113 CYS A CA 1
ATOM 857 C C . CYS A 1 113 ? -1.088 7.847 13.389 1.00 84.88 113 CYS A C 1
ATOM 859 O O . CYS A 1 113 ? -0.048 7.543 13.975 1.00 84.88 113 CYS A O 1
ATOM 861 N N . ASN A 1 114 ? -2.212 8.156 14.026 1.00 84.69 114 ASN A N 1
ATOM 862 C CA . ASN A 1 114 ? -2.383 8.059 15.468 1.00 84.69 114 ASN A CA 1
ATOM 863 C C . ASN A 1 114 ? -3.879 7.857 15.784 1.00 84.69 114 ASN A C 1
ATOM 865 O O . ASN A 1 114 ? -4.670 8.749 15.466 1.00 84.69 114 ASN A O 1
ATOM 869 N N . PRO A 1 115 ? -4.296 6.729 16.391 1.00 87.94 115 PRO A N 1
ATOM 870 C CA . PRO A 1 115 ? -3.482 5.604 16.873 1.00 87.94 115 PRO A CA 1
ATOM 871 C C . PRO A 1 115 ? -3.091 4.582 15.785 1.00 87.94 115 PRO A C 1
ATOM 873 O O . PRO A 1 115 ? -3.605 4.605 14.662 1.00 87.94 115 PRO A O 1
ATOM 876 N N . ILE A 1 116 ? -2.181 3.666 16.148 1.00 89.69 116 ILE A N 1
ATOM 877 C CA . ILE A 1 116 ? -1.805 2.477 15.367 1.00 89.69 116 ILE A CA 1
ATOM 878 C C . ILE A 1 116 ? -2.070 1.221 16.211 1.00 89.69 116 ILE A C 1
ATOM 880 O O . ILE A 1 116 ? -1.629 1.119 17.356 1.00 89.69 116 ILE A O 1
ATOM 884 N N . PHE A 1 117 ? -2.765 0.252 15.624 1.00 90.19 117 PHE A N 1
ATOM 885 C CA . PHE A 1 117 ? -3.091 -1.039 16.214 1.00 90.19 117 PHE A CA 1
ATOM 886 C C . PHE A 1 117 ? -2.362 -2.166 15.487 1.00 90.19 117 PHE A C 1
ATOM 888 O O . PHE A 1 117 ? -2.321 -2.213 14.254 1.00 90.19 117 PHE A O 1
ATOM 895 N N . ARG A 1 118 ? -1.833 -3.112 16.256 1.00 90.25 118 ARG A N 1
ATOM 896 C CA . ARG A 1 118 ? -1.331 -4.397 15.780 1.00 90.25 118 ARG A CA 1
ATOM 897 C C . ARG A 1 118 ? -2.321 -5.483 16.173 1.00 90.25 118 ARG A C 1
ATOM 899 O O . ARG A 1 118 ? -2.668 -5.618 17.342 1.00 90.25 118 ARG A O 1
ATOM 906 N N . VAL A 1 119 ? -2.731 -6.274 15.191 1.00 89.12 119 VAL A N 1
ATOM 907 C CA . VAL A 1 119 ? -3.553 -7.472 15.385 1.00 89.12 119 VAL A CA 1
ATOM 908 C C . VAL A 1 119 ? -2.673 -8.680 15.091 1.00 89.12 119 VAL A C 1
ATOM 910 O O . VAL A 1 119 ? -1.941 -8.666 14.101 1.00 89.12 119 VAL A O 1
ATOM 913 N N . ALA A 1 120 ? -2.694 -9.687 15.965 1.00 85.50 120 ALA A N 1
ATOM 914 C CA . ALA A 1 120 ? -1.891 -10.900 15.796 1.00 85.50 120 ALA A CA 1
ATOM 915 C C . ALA A 1 120 ? -2.515 -11.867 14.778 1.00 85.50 120 ALA A C 1
ATOM 917 O O . ALA A 1 120 ? -1.797 -12.451 13.968 1.00 85.50 120 ALA A O 1
ATOM 918 N N . GLU A 1 121 ? -3.847 -11.979 14.769 1.00 85.19 121 GLU A N 1
ATOM 919 C CA . GLU A 1 121 ? -4.587 -12.932 13.936 1.00 85.19 121 GLU A CA 1
ATOM 920 C C . GLU A 1 121 ? -5.785 -12.265 13.224 1.00 85.19 121 GLU A C 1
ATOM 922 O O . GLU A 1 121 ? -6.814 -11.986 13.851 1.00 85.19 121 GLU A O 1
ATOM 927 N N . PRO A 1 122 ? -5.701 -12.001 11.903 1.00 84.00 122 PRO A N 1
ATOM 928 C CA . PRO A 1 122 ? -4.518 -12.147 11.054 1.00 84.00 122 PRO A CA 1
ATOM 929 C C . PRO A 1 122 ? -3.465 -11.083 11.386 1.00 84.00 122 PRO A C 1
ATOM 931 O O . PRO A 1 122 ? -3.816 -9.951 11.717 1.00 84.00 122 PRO A O 1
ATOM 934 N N . LEU A 1 123 ? -2.179 -11.418 11.229 1.00 87.00 123 LEU A N 1
ATOM 935 C CA . LEU A 1 123 ? -1.099 -10.462 11.468 1.00 87.00 123 LEU A CA 1
ATOM 936 C C . LEU A 1 123 ? -1.259 -9.252 10.536 1.00 87.00 123 LEU A C 1
ATOM 938 O O . LEU A 1 123 ? -1.057 -9.356 9.320 1.00 87.00 123 LEU A O 1
ATOM 942 N N . CYS A 1 124 ? -1.633 -8.102 11.091 1.00 88.31 124 CYS A N 1
ATOM 943 C CA . CYS A 1 124 ? -1.806 -6.864 10.338 1.00 88.31 124 CYS A CA 1
ATOM 944 C C . CYS A 1 124 ? -1.615 -5.626 11.213 1.00 88.31 124 CYS A C 1
ATOM 946 O O . CYS A 1 124 ? -1.785 -5.664 12.434 1.00 88.31 124 CYS A O 1
ATOM 948 N N . PHE A 1 125 ? -1.300 -4.515 10.553 1.00 90.38 125 PHE A N 1
ATOM 949 C CA . PHE A 1 125 ? -1.251 -3.194 11.163 1.00 90.38 125 PHE A CA 1
ATOM 950 C C . PHE A 1 125 ? -2.409 -2.350 10.649 1.00 90.38 125 PHE A C 1
ATOM 952 O O . PHE A 1 125 ? -2.665 -2.318 9.443 1.00 90.38 125 PHE A O 1
ATOM 959 N N . ILE A 1 126 ? -3.084 -1.662 11.562 1.00 90.38 126 ILE A N 1
ATOM 960 C CA . ILE A 1 126 ? -4.176 -0.739 11.269 1.00 90.38 126 ILE A CA 1
ATOM 961 C C . ILE A 1 126 ? -3.786 0.622 11.827 1.00 90.38 126 ILE A C 1
ATOM 963 O O . ILE A 1 126 ? -3.364 0.717 12.972 1.00 90.38 126 ILE A O 1
ATOM 967 N N . GLY A 1 127 ? -3.921 1.679 11.045 1.00 91.12 127 GLY A N 1
ATOM 968 C CA . GLY A 1 127 ? -3.546 3.024 11.463 1.00 91.12 127 GLY A CA 1
ATOM 969 C C . GLY A 1 127 ? -4.555 4.039 10.984 1.00 91.12 127 GLY A C 1
ATOM 970 O O . GLY A 1 127 ? -5.203 3.852 9.954 1.00 91.12 127 GLY A O 1
ATOM 971 N N . ILE A 1 128 ? -4.707 5.097 11.766 1.00 91.56 128 ILE A N 1
ATOM 972 C CA . ILE A 1 128 ? -5.740 6.100 11.544 1.00 91.56 128 ILE A CA 1
ATOM 973 C C . ILE A 1 128 ? -5.065 7.418 11.242 1.00 91.56 128 ILE A C 1
ATOM 975 O O . ILE A 1 128 ? -4.317 7.948 12.058 1.00 91.56 128 ILE A O 1
ATOM 979 N N . PHE A 1 129 ? -5.331 7.929 10.050 1.00 89.75 129 PHE A N 1
ATOM 980 C CA . PHE A 1 129 ? -4.740 9.152 9.544 1.00 89.75 129 PHE A CA 1
ATOM 981 C C . PHE A 1 129 ? -5.825 10.191 9.303 1.00 89.75 129 PHE A C 1
ATOM 983 O O . PHE A 1 129 ? -6.775 9.941 8.560 1.00 89.75 129 PHE A O 1
ATOM 990 N N . ARG A 1 130 ? -5.667 11.376 9.891 1.00 88.94 130 ARG A N 1
ATOM 991 C CA . ARG A 1 130 ? -6.479 12.542 9.552 1.00 88.94 130 ARG A CA 1
ATOM 992 C C . ARG A 1 130 ? -5.762 13.328 8.465 1.00 88.94 130 ARG A C 1
ATOM 994 O O . ARG A 1 130 ? -4.669 13.837 8.688 1.00 88.94 130 ARG A O 1
ATOM 1001 N N . SER A 1 131 ? -6.384 13.430 7.299 1.00 83.62 131 SER A N 1
ATOM 1002 C CA . SER A 1 131 ? -5.846 14.230 6.210 1.00 83.62 131 SER A CA 1
ATOM 1003 C C . SER A 1 131 ? -5.927 15.721 6.561 1.00 83.62 131 SER A C 1
ATOM 1005 O O . SER A 1 131 ? -7.006 16.200 6.929 1.00 83.62 131 SER A O 1
ATOM 1007 N N . PRO A 1 132 ? -4.813 16.467 6.443 1.00 78.81 132 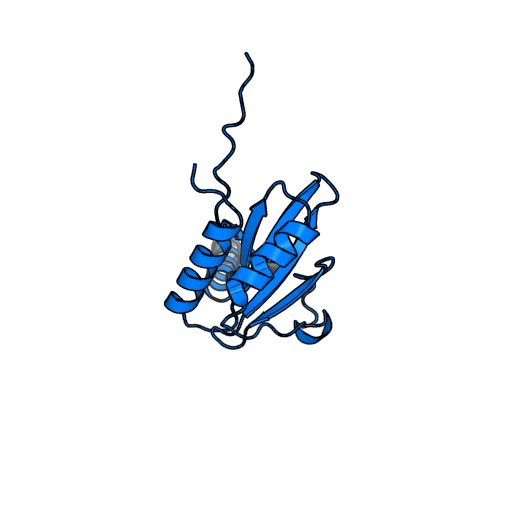PRO A N 1
ATOM 1008 C CA . PRO A 1 132 ? -4.793 17.901 6.712 1.00 78.81 132 PRO A CA 1
ATOM 1009 C C . PRO A 1 132 ? -5.440 18.722 5.586 1.00 78.81 132 PRO A C 1
ATOM 1011 O O . PRO A 1 132 ? -5.720 19.895 5.787 1.00 78.81 132 PRO A O 1
ATOM 1014 N N . VAL A 1 133 ? -5.665 18.125 4.408 1.00 83.00 133 VAL A N 1
ATOM 1015 C CA . VAL A 1 133 ? -6.117 18.840 3.201 1.00 83.00 133 VAL A CA 1
ATOM 1016 C C . VAL A 1 133 ? -7.639 18.898 3.106 1.00 83.00 133 VAL A C 1
ATOM 1018 O O . VAL A 1 133 ? -8.209 19.941 2.816 1.00 83.00 133 VAL A O 1
ATOM 1021 N N . ASP A 1 134 ? -8.303 17.768 3.336 1.00 81.81 134 ASP A N 1
ATOM 1022 C CA . ASP A 1 134 ? -9.740 17.594 3.086 1.00 81.81 134 ASP A CA 1
ATOM 1023 C C . ASP A 1 134 ? -10.521 17.211 4.348 1.00 81.81 134 ASP A C 1
ATOM 1025 O O . ASP A 1 134 ? -11.706 16.886 4.267 1.00 81.81 134 ASP A O 1
ATOM 1029 N N . ALA A 1 135 ? -9.857 17.216 5.510 1.00 80.75 135 ALA A N 1
ATOM 1030 C CA . ALA A 1 135 ? -10.452 16.837 6.783 1.00 80.75 135 ALA A CA 1
ATOM 1031 C C . ALA A 1 135 ? -11.186 15.477 6.689 1.00 80.75 135 ALA A C 1
ATOM 1033 O O . ALA A 1 135 ? -12.231 15.267 7.307 1.00 80.75 135 ALA A O 1
ATOM 1034 N N . SER A 1 136 ? -10.657 14.541 5.897 1.00 86.19 136 SER A N 1
ATOM 1035 C CA . SER A 1 136 ? -11.117 13.155 5.856 1.00 86.19 136 SER A CA 1
ATOM 1036 C C . SER A 1 136 ? -10.276 12.292 6.795 1.00 86.19 136 SER A C 1
ATOM 1038 O O . SER A 1 136 ? -9.087 12.540 7.011 1.00 86.19 136 SER A O 1
ATOM 1040 N N . THR A 1 137 ? -10.887 11.269 7.386 1.00 88.62 137 THR A N 1
ATOM 1041 C CA . THR A 1 137 ? -10.167 10.275 8.185 1.00 88.62 137 THR A CA 1
ATOM 1042 C C . THR A 1 137 ? -10.001 9.011 7.357 1.00 88.62 137 THR A C 1
ATOM 1044 O O . THR A 1 137 ? -10.967 8.460 6.834 1.00 88.62 137 THR A O 1
ATOM 1047 N N . THR A 1 138 ? -8.765 8.551 7.221 1.00 89.56 138 THR A N 1
ATOM 1048 C CA . THR A 1 138 ? -8.410 7.335 6.495 1.00 89.56 138 THR A CA 1
ATOM 1049 C C . THR A 1 138 ? -8.004 6.251 7.482 1.00 89.56 138 THR A C 1
ATOM 1051 O O . THR A 1 138 ? -7.090 6.446 8.281 1.00 89.56 138 THR A O 1
ATOM 1054 N N . VAL A 1 139 ? -8.652 5.093 7.391 1.00 90.69 139 VAL A N 1
ATOM 1055 C CA . VAL A 1 139 ? -8.204 3.859 8.037 1.00 90.69 139 VAL A CA 1
ATOM 1056 C C . VAL A 1 139 ? -7.304 3.122 7.058 1.00 90.69 139 VAL A C 1
ATOM 1058 O O . VAL A 1 139 ? -7.754 2.673 6.002 1.00 90.69 139 VAL A O 1
ATOM 1061 N N . LEU A 1 140 ? -6.024 3.030 7.398 1.00 90.62 140 LEU A N 1
ATOM 1062 C CA . LEU A 1 140 ? -5.010 2.320 6.634 1.00 90.62 140 LEU A CA 1
ATOM 1063 C C . LEU A 1 140 ? -4.835 0.919 7.219 1.00 90.62 140 LEU A C 1
ATOM 1065 O O . LEU A 1 140 ? -4.630 0.780 8.421 1.00 90.62 140 LEU A O 1
ATOM 1069 N N . LEU A 1 141 ? -4.883 -0.113 6.382 1.00 90.25 141 LEU A N 1
ATOM 1070 C CA . LEU A 1 141 ? -4.665 -1.502 6.772 1.00 90.25 141 LEU A CA 1
ATOM 1071 C C . LEU A 1 141 ? -3.542 -2.098 5.925 1.00 90.25 141 LEU A C 1
ATOM 1073 O O . LEU A 1 141 ? -3.612 -2.119 4.692 1.00 90.25 141 LEU A O 1
ATOM 1077 N N . ILE A 1 142 ? -2.512 -2.607 6.603 1.00 88.56 142 ILE A N 1
ATOM 1078 C CA . ILE A 1 142 ? -1.379 -3.300 5.988 1.00 88.56 142 ILE A CA 1
ATOM 1079 C C . ILE A 1 142 ? -1.346 -4.744 6.498 1.00 88.56 142 ILE A C 1
ATOM 1081 O O . ILE A 1 142 ? -1.015 -4.980 7.665 1.00 88.56 142 ILE A O 1
ATOM 1085 N N . PRO A 1 143 ? -1.665 -5.723 5.641 1.00 86.62 143 PRO A N 1
ATOM 1086 C CA . PRO A 1 143 ? -1.555 -7.124 5.984 1.00 86.62 143 PRO A CA 1
ATOM 1087 C C . PRO A 1 143 ? -0.089 -7.562 6.019 1.00 86.62 143 PRO A C 1
ATOM 1089 O O . PRO A 1 143 ? 0.718 -7.194 5.163 1.00 86.62 143 PRO A O 1
ATOM 1092 N N . ARG A 1 144 ? 0.248 -8.381 7.013 1.00 84.88 144 ARG A N 1
ATOM 1093 C CA . ARG A 1 144 ? 1.495 -9.157 7.077 1.00 84.88 144 ARG A CA 1
ATOM 1094 C C . ARG A 1 144 ? 1.232 -10.659 6.968 1.00 84.88 144 ARG A C 1
ATOM 1096 O O . ARG A 1 144 ? 2.141 -11.398 6.613 1.00 84.88 144 ARG A O 1
ATOM 1103 N N . SER A 1 145 ? 0.002 -11.091 7.242 1.00 84.06 145 SER A N 1
ATOM 1104 C CA . SER A 1 145 ? -0.457 -12.459 7.021 1.00 84.06 145 SER A CA 1
ATOM 1105 C C . SER A 1 145 ? -0.814 -12.711 5.547 1.00 84.06 145 SER A C 1
ATOM 1107 O O . SER A 1 145 ? -1.405 -11.833 4.908 1.00 84.06 145 SER A O 1
ATOM 1109 N N . PRO A 1 146 ? -0.513 -13.905 5.003 1.00 82.38 146 PRO A N 1
ATOM 1110 C CA . PRO A 1 146 ? -0.998 -14.334 3.694 1.00 82.38 146 PRO A CA 1
ATOM 1111 C C . PRO A 1 146 ? -2.480 -14.758 3.698 1.00 82.38 146 PRO A C 1
ATOM 1113 O O . PRO A 1 146 ? -3.050 -14.935 2.620 1.00 82.38 146 PRO A O 1
ATOM 1116 N N . ASP A 1 147 ? -3.115 -14.913 4.868 1.00 86.56 147 ASP A N 1
ATOM 1117 C CA . ASP A 1 147 ? -4.513 -15.348 4.986 1.00 86.56 147 ASP A CA 1
ATOM 1118 C C . ASP A 1 147 ? -5.494 -14.261 4.517 1.00 86.56 147 ASP A C 1
ATOM 1120 O O . ASP A 1 147 ? -5.902 -13.364 5.262 1.00 86.56 147 ASP A O 1
ATOM 1124 N N . ARG A 1 148 ? -5.896 -14.369 3.249 1.00 84.31 148 ARG A N 1
ATOM 1125 C CA . ARG A 1 148 ? -6.829 -13.440 2.606 1.00 84.31 148 ARG A CA 1
ATOM 1126 C C . ARG A 1 148 ? -8.239 -13.524 3.178 1.00 84.31 148 ARG A C 1
ATOM 1128 O O . ARG A 1 148 ? -8.897 -12.493 3.261 1.00 84.31 148 ARG A O 1
ATOM 1135 N N . VAL A 1 149 ? -8.689 -14.705 3.600 1.00 87.06 149 VAL A N 1
ATOM 1136 C CA . VAL A 1 149 ? -10.062 -14.902 4.089 1.00 87.06 149 VAL A CA 1
ATOM 1137 C C . VAL A 1 149 ? -10.245 -14.173 5.414 1.00 87.06 149 VAL A C 1
ATOM 1139 O O . VAL A 1 149 ? -11.204 -13.418 5.582 1.00 87.06 149 VAL A O 1
ATOM 1142 N N . SER A 1 150 ? -9.297 -14.330 6.340 1.00 86.19 150 SER A N 1
ATOM 1143 C CA . SER A 1 150 ? -9.341 -13.616 7.619 1.00 86.19 150 SER A CA 1
ATOM 1144 C C . SER A 1 150 ? -9.184 -12.105 7.452 1.00 86.19 150 SER A C 1
ATOM 1146 O O . SER A 1 150 ? -9.839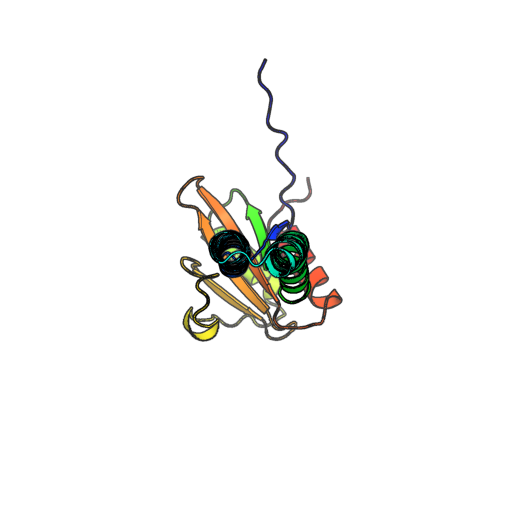 -11.344 8.165 1.00 86.19 150 SER A O 1
ATOM 1148 N N . LEU A 1 151 ? -8.363 -11.656 6.495 1.00 87.06 151 LEU A N 1
ATOM 1149 C CA . LEU A 1 151 ? -8.201 -10.233 6.183 1.00 87.06 151 LEU A CA 1
ATOM 1150 C C . LEU A 1 151 ? -9.464 -9.613 5.584 1.00 87.06 151 LEU A C 1
ATOM 1152 O O . LEU A 1 151 ? -9.831 -8.500 5.961 1.00 87.06 151 LEU A O 1
ATOM 1156 N N . ASP A 1 152 ? -10.138 -10.312 4.675 1.00 88.12 152 ASP A N 1
ATOM 1157 C CA . ASP A 1 152 ? -11.377 -9.818 4.081 1.00 88.12 152 ASP A CA 1
ATOM 1158 C C . ASP A 1 152 ? -12.503 -9.779 5.117 1.00 88.12 152 ASP A C 1
ATOM 1160 O O . ASP A 1 152 ? -13.186 -8.759 5.212 1.00 88.12 152 ASP A O 1
ATOM 1164 N N . ARG A 1 153 ? -12.613 -10.794 5.989 1.00 88.25 153 ARG A N 1
ATOM 1165 C CA . ARG A 1 153 ? -13.528 -10.760 7.145 1.00 88.25 153 ARG A CA 1
ATOM 1166 C C . ARG A 1 153 ? -13.249 -9.559 8.050 1.00 88.25 153 ARG A C 1
ATOM 1168 O O . ARG A 1 153 ? -14.166 -8.809 8.371 1.00 88.25 153 ARG A O 1
ATOM 1175 N N . LEU A 1 154 ? -11.985 -9.327 8.406 1.00 88.69 154 LEU A N 1
ATOM 1176 C CA . LEU A 1 154 ? -11.581 -8.181 9.225 1.00 88.69 154 LEU A CA 1
ATOM 1177 C C . LEU A 1 154 ? -11.969 -6.845 8.570 1.00 88.69 154 LEU A C 1
ATOM 1179 O O . LEU A 1 154 ? -12.546 -5.975 9.222 1.00 88.69 154 LEU A O 1
ATOM 1183 N N . ARG A 1 155 ? -11.708 -6.693 7.268 1.00 90.50 155 ARG A N 1
ATOM 1184 C CA . ARG A 1 155 ? -12.097 -5.504 6.497 1.00 90.50 155 ARG A CA 1
ATOM 1185 C C . ARG A 1 155 ? -13.608 -5.306 6.479 1.00 90.50 155 ARG A C 1
ATOM 1187 O O . ARG A 1 155 ? -14.057 -4.171 6.638 1.00 90.50 155 ARG A O 1
ATOM 1194 N N . THR A 1 156 ? -14.390 -6.371 6.305 1.00 88.38 156 THR A N 1
ATOM 1195 C CA . THR A 1 156 ? -15.855 -6.279 6.349 1.00 88.38 156 THR A CA 1
ATOM 1196 C C . THR A 1 156 ? -16.360 -5.882 7.732 1.00 88.38 156 THR A C 1
ATOM 1198 O O . THR A 1 156 ? -17.203 -4.995 7.814 1.00 88.38 156 THR A O 1
ATOM 1201 N N . THR A 1 157 ? -15.794 -6.433 8.813 1.00 89.00 157 THR A N 1
ATOM 1202 C CA . THR A 1 157 ? -16.168 -6.076 10.191 1.00 89.00 157 THR A CA 1
ATOM 1203 C C . THR A 1 157 ? -15.881 -4.604 10.484 1.00 89.00 157 THR A C 1
ATOM 1205 O O . THR A 1 157 ? -16.753 -3.894 10.979 1.00 89.00 157 THR A O 1
ATOM 1208 N N . ILE A 1 158 ? -14.688 -4.115 10.125 1.00 88.94 158 ILE A N 1
ATOM 1209 C CA . ILE A 1 158 ? -14.321 -2.699 10.286 1.00 88.94 158 ILE A CA 1
ATOM 1210 C C . ILE A 1 158 ? -15.217 -1.805 9.417 1.00 88.94 158 ILE A C 1
ATOM 1212 O O . ILE A 1 158 ? -15.715 -0.781 9.881 1.00 88.94 158 ILE A O 1
ATOM 1216 N N . GLY A 1 159 ? -15.457 -2.203 8.164 1.00 86.88 159 GLY A N 1
ATOM 1217 C CA . GLY A 1 159 ? -16.313 -1.468 7.235 1.00 86.88 159 GLY A CA 1
ATOM 1218 C C . GLY A 1 159 ? -17.742 -1.310 7.756 1.00 86.88 159 GLY A C 1
ATOM 1219 O O . GLY A 1 159 ? -18.255 -0.198 7.759 1.00 86.88 159 GLY A O 1
ATOM 1220 N N . ALA A 1 160 ? -18.343 -2.385 8.272 1.00 85.75 160 ALA A N 1
ATOM 1221 C CA . ALA A 1 160 ? -19.701 -2.379 8.821 1.00 85.75 160 ALA A CA 1
ATOM 1222 C C . ALA A 1 160 ? -19.857 -1.490 10.067 1.00 85.75 160 ALA A C 1
ATOM 1224 O O . ALA A 1 160 ? -20.941 -0.978 10.325 1.00 85.75 160 ALA A O 1
ATOM 1225 N N . ARG A 1 161 ? -18.785 -1.292 10.846 1.00 84.88 161 ARG A N 1
ATOM 1226 C CA . ARG A 1 161 ? -18.800 -0.411 12.027 1.00 84.88 161 ARG A CA 1
ATOM 1227 C C . ARG A 1 161 ? -18.617 1.066 11.681 1.00 84.88 161 ARG A C 1
ATOM 1229 O O . ARG A 1 161 ? -19.095 1.920 12.418 1.00 84.88 161 ARG A O 1
ATOM 1236 N N . LEU A 1 162 ? -17.914 1.367 10.590 1.00 83.44 162 LEU A N 1
ATOM 1237 C CA . LEU A 1 162 ? -17.564 2.737 10.196 1.00 83.44 162 LEU A CA 1
ATOM 1238 C C . LEU A 1 162 ? -18.510 3.339 9.159 1.00 83.44 162 LEU A C 1
ATOM 1240 O O . LEU A 1 162 ? -18.660 4.558 9.085 1.00 83.44 162 LEU A O 1
ATOM 1244 N N . VAL A 1 163 ? -19.128 2.490 8.345 1.00 76.44 163 VAL A N 1
ATOM 1245 C CA . VAL A 1 163 ? -20.097 2.876 7.328 1.00 76.44 163 VAL A CA 1
ATOM 1246 C C . VAL A 1 163 ? -21.449 2.339 7.783 1.00 76.44 163 VAL A C 1
ATOM 1248 O O . VAL A 1 163 ? -21.650 1.126 7.718 1.00 76.44 163 VAL A O 1
ATOM 1251 N N . PRO A 1 164 ? -22.371 3.198 8.257 1.00 57.53 164 PRO A N 1
ATOM 1252 C CA . PRO A 1 164 ? -23.729 2.759 8.532 1.00 57.53 164 PRO A CA 1
ATOM 1253 C C . PRO A 1 164 ? -24.306 2.146 7.254 1.00 57.53 164 PRO A C 1
ATOM 1255 O O . PRO A 1 164 ? -24.211 2.750 6.181 1.00 57.53 164 PRO A O 1
ATOM 1258 N N . GLN A 1 165 ? -24.870 0.942 7.357 1.00 49.19 165 GLN A N 1
ATOM 1259 C CA . GLN A 1 165 ? -25.744 0.434 6.307 1.00 49.19 165 GLN A CA 1
ATOM 1260 C C . GLN A 1 165 ? -26.959 1.366 6.278 1.00 49.19 165 GLN A C 1
ATOM 1262 O O . GLN A 1 165 ? -27.647 1.500 7.287 1.00 49.19 165 GLN A O 1
ATOM 1267 N N . ALA A 1 166 ? -27.113 2.096 5.174 1.00 42.62 166 ALA A N 1
ATOM 1268 C CA . ALA A 1 166 ? -28.324 2.856 4.890 1.00 42.62 166 ALA A CA 1
ATOM 1269 C C . ALA A 1 166 ? -29.492 1.900 4.638 1.00 42.62 166 ALA A C 1
ATOM 1271 O O . ALA A 1 166 ? -29.234 0.837 4.022 1.00 42.62 166 ALA A O 1
#

Radius of gyration: 20.46 Å; chains: 1; bounding box: 56×38×53 Å

Sequence (166 aa):
MSAGQGAARPGWTRRAAGSSVLLFFVLSGGLWLGSVLSWQLDQPEFVVVLLALAAFFPLGWLAVGMRTRPVWALQVRQEPTRVADAVREAIRDRNPMPASPADVGRGGLFRGCNPIFRVAEPLCFIGIFRSPVDASTTVLLIPRSPDRVSLDRLRTTIGARLVPQA

Foldseek 3Di:
DDPPPPPDQQDKDWDQQVVLVVVLCVLLVVLVVQLVVCVVVVNNVSNVVSVVCSVPVSVVSSVVRCVVKTKIKTKALDDQVLLVVLLCVLCVVQPWDFDDPVNVPPRCPQPQFPTWTAGVVQGKIWTWHQDPPPRIIMIMIIGPH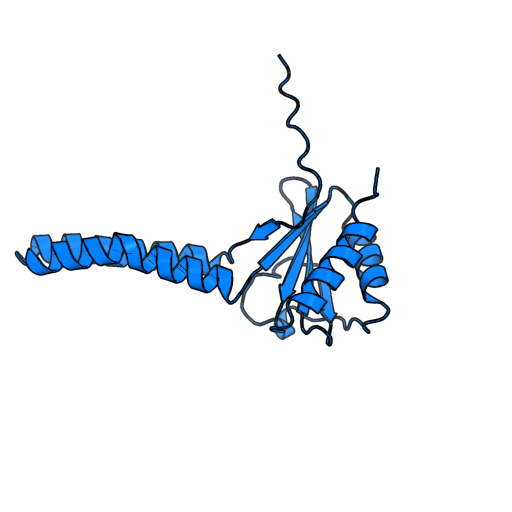PPPVRVVVSSVSSCCSRRPDD

Secondary structure (DSSP, 8-state):
-----------PEEE--HHHHHHHHHHHHHHHHHHHHHHHTT-HHHHHHHHHHHHHHHHHHHHHHHHHS-EEEEEESS-HHHHHHHHHHHTGGG-PEE--TTTT-S--TTTT--SEEEETTTTEEEEEEE-TTT--EEEEEEE-SS-HHHHHHHHHHHHHHHS---

pLDDT: mean 82.51, std 13.86, range [30.47, 95.81]